Protein AF-A0A958K6G5-F1 (afdb_monomer_lite)

Sequence (51 aa):
MIDLKTGKFKPEHAGKMNFHLAAVDELLRHSDDKPSIGIILCKERNRVVAE

Foldseek 3Di:
DEAEAAADDDPVVVVVQVVVQVVCCVPPDDPPDDRDDYHYHYPDDDPDDDD

Radius of gyration: 12.62 Å; chains: 1; bounding box: 27×16×35 Å

Structure (mmCIF, N/CA/C/O backbone):
data_AF-A0A958K6G5-F1
#
_entry.id   AF-A0A958K6G5-F1
#
loop_
_atom_site.group_PDB
_atom_site.id
_atom_site.type_symbol
_atom_site.label_atom_id
_atom_site.label_alt_id
_atom_site.la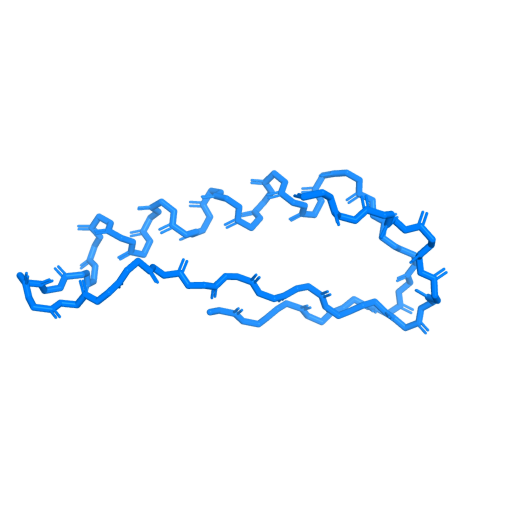bel_comp_id
_atom_site.label_asym_id
_atom_site.label_entity_id
_atom_site.label_seq_id
_atom_site.pdbx_PDB_ins_code
_atom_site.Cartn_x
_atom_site.Cartn_y
_atom_site.Cartn_z
_atom_site.occupancy
_atom_site.B_iso_or_equiv
_atom_site.auth_seq_id
_atom_site.auth_comp_id
_atom_site.auth_asym_id
_atom_site.auth_atom_id
_atom_site.pdbx_PDB_model_num
ATOM 1 N N . MET A 1 1 ? 0.779 -6.876 -3.246 1.00 84.56 1 MET A N 1
ATOM 2 C CA . MET A 1 1 ? 1.455 -6.791 -1.928 1.00 84.56 1 MET A CA 1
ATOM 3 C C . MET A 1 1 ? 0.406 -6.744 -0.822 1.00 84.56 1 MET A C 1
ATOM 5 O O . MET A 1 1 ? -0.611 -6.086 -1.011 1.00 84.56 1 MET A O 1
ATOM 9 N N . ILE A 1 2 ? 0.622 -7.429 0.307 1.00 90.81 2 ILE A N 1
ATOM 10 C CA . ILE A 1 2 ? -0.292 -7.395 1.464 1.00 90.81 2 ILE A CA 1
ATOM 11 C C . ILE A 1 2 ? 0.492 -6.945 2.699 1.00 90.81 2 ILE A C 1
ATOM 13 O O . ILE A 1 2 ? 1.508 -7.552 3.028 1.00 90.81 2 ILE A O 1
ATOM 17 N N . ASP A 1 3 ? 0.014 -5.900 3.375 1.00 91.62 3 ASP A N 1
ATOM 18 C CA . ASP A 1 3 ? 0.572 -5.397 4.635 1.00 91.62 3 ASP A CA 1
ATOM 19 C C . ASP A 1 3 ? -0.444 -5.567 5.775 1.00 91.62 3 ASP A C 1
ATOM 21 O O . ASP A 1 3 ? -1.578 -5.083 5.700 1.00 91.62 3 ASP A O 1
ATOM 25 N N . LEU A 1 4 ? -0.038 -6.272 6.833 1.00 92.81 4 LEU A N 1
ATOM 26 C CA . LEU A 1 4 ? -0.873 -6.577 7.994 1.00 92.81 4 LEU A CA 1
ATOM 27 C C . LEU A 1 4 ? -0.482 -5.677 9.170 1.00 92.81 4 LEU A C 1
ATOM 29 O O . LEU A 1 4 ? 0.662 -5.685 9.627 1.00 92.81 4 LEU A O 1
ATOM 33 N N . LYS A 1 5 ? -1.448 -4.925 9.705 1.00 89.94 5 LYS A N 1
ATOM 34 C CA . LYS A 1 5 ? -1.260 -4.038 10.860 1.00 89.94 5 LYS A CA 1
ATOM 35 C C . LYS A 1 5 ? -2.130 -4.468 12.033 1.00 89.94 5 LYS A C 1
ATOM 37 O O . LYS A 1 5 ? -3.342 -4.640 11.919 1.00 89.94 5 LYS A O 1
ATOM 42 N N . THR A 1 6 ? -1.506 -4.570 13.200 1.00 91.38 6 THR A N 1
ATOM 43 C CA . THR A 1 6 ? -2.162 -4.979 14.448 1.00 91.38 6 THR A CA 1
ATOM 44 C C . THR A 1 6 ? -2.992 -3.874 15.111 1.00 91.38 6 THR A C 1
ATOM 46 O O . THR A 1 6 ? -3.760 -4.183 16.018 1.00 91.38 6 THR A O 1
ATOM 49 N N . GLY A 1 7 ? -2.879 -2.619 14.658 1.00 89.06 7 GLY A N 1
ATOM 50 C CA . GLY A 1 7 ? -3.626 -1.463 15.178 1.00 89.06 7 GLY A CA 1
ATOM 51 C C . GLY A 1 7 ? -4.357 -0.671 14.090 1.00 89.06 7 GLY A C 1
ATOM 52 O O . GLY A 1 7 ? -4.498 -1.143 12.959 1.00 89.06 7 GLY A O 1
ATOM 53 N N . LYS A 1 8 ? -4.817 0.542 14.430 1.00 89.62 8 LYS A N 1
ATOM 54 C CA . LYS A 1 8 ? -5.483 1.471 13.496 1.00 89.62 8 LYS A CA 1
ATOM 55 C C . LYS A 1 8 ? -4.645 1.777 12.259 1.00 89.62 8 LYS A C 1
ATOM 57 O O . LYS A 1 8 ? -3.416 1.862 12.306 1.00 89.62 8 LYS A O 1
ATOM 62 N N . PHE A 1 9 ? -5.344 2.036 11.161 1.00 89.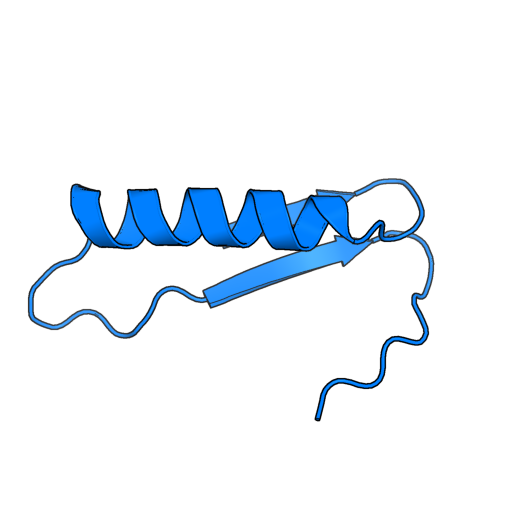88 9 PHE A N 1
ATOM 63 C CA . PHE A 1 9 ? -4.732 2.640 9.991 1.00 89.88 9 PHE A CA 1
ATOM 64 C C . PHE A 1 9 ? -4.173 4.023 10.331 1.00 89.88 9 PHE A C 1
ATOM 66 O O . PHE A 1 9 ? -4.800 4.808 11.044 1.00 89.88 9 PHE A O 1
ATOM 73 N N . LYS A 1 10 ? -3.010 4.327 9.763 1.00 90.31 10 LYS A N 1
ATOM 74 C CA . LYS A 1 10 ? -2.415 5.656 9.762 1.00 90.31 10 LYS A CA 1
ATOM 75 C C . LYS A 1 10 ? -2.130 6.051 8.311 1.00 90.31 10 LYS A C 1
ATOM 77 O O . LYS A 1 10 ? -1.702 5.177 7.555 1.00 90.31 10 LYS A O 1
ATOM 82 N N . PRO A 1 11 ? -2.286 7.329 7.922 1.00 89.31 11 PRO A N 1
ATOM 83 C CA . PRO A 1 11 ? -1.994 7.789 6.559 1.00 89.31 11 PRO A CA 1
ATOM 84 C C . PRO A 1 11 ? -0.598 7.392 6.051 1.00 89.31 11 PRO A C 1
ATOM 86 O O . PRO A 1 11 ? -0.434 7.034 4.888 1.00 89.31 11 PRO A O 1
ATOM 89 N N . GLU A 1 12 ? 0.399 7.347 6.940 1.00 93.19 12 GLU A N 1
ATOM 90 C CA . GLU A 1 12 ? 1.756 6.878 6.622 1.00 93.19 12 GLU A CA 1
ATOM 91 C C . GLU A 1 12 ? 1.815 5.442 6.070 1.00 93.19 12 GLU A C 1
ATOM 93 O O . GLU A 1 12 ? 2.743 5.117 5.333 1.00 93.19 12 GLU A O 1
ATOM 98 N N . HIS A 1 13 ? 0.851 4.571 6.396 1.00 93.44 13 HIS A N 1
ATOM 99 C CA . HIS A 1 13 ? 0.817 3.200 5.884 1.00 93.44 13 HIS A CA 1
ATOM 100 C C . HIS A 1 13 ? 0.571 3.192 4.370 1.00 93.44 13 HIS A C 1
ATOM 102 O O . HIS A 1 13 ? 1.210 2.421 3.661 1.00 93.44 13 HIS A O 1
ATOM 108 N N . ALA A 1 14 ? -0.297 4.079 3.868 1.00 91.88 14 ALA A N 1
ATOM 109 C CA . ALA A 1 14 ? -0.528 4.235 2.433 1.00 91.88 14 ALA A CA 1
ATOM 110 C C . ALA A 1 14 ? 0.708 4.805 1.725 1.00 91.88 14 ALA A C 1
ATOM 112 O O . ALA A 1 14 ? 1.100 4.298 0.679 1.00 91.88 14 ALA A O 1
ATOM 113 N N . GLY A 1 15 ? 1.379 5.789 2.334 1.00 93.38 15 GLY A N 1
ATOM 114 C CA . GLY A 1 15 ? 2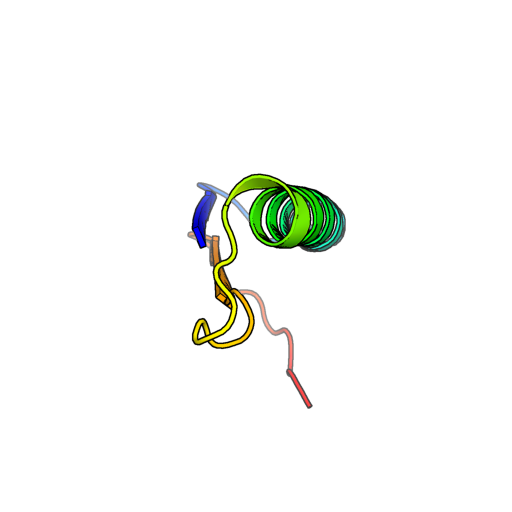.635 6.326 1.799 1.00 93.38 15 GLY A CA 1
ATOM 115 C C . GLY A 1 15 ? 3.724 5.255 1.678 1.00 93.38 15 GLY A C 1
ATOM 116 O O . GLY A 1 15 ? 4.343 5.113 0.625 1.00 93.38 15 GLY A O 1
ATOM 117 N N . LYS A 1 16 ? 3.900 4.435 2.723 1.00 93.81 16 LYS A N 1
ATOM 118 C CA . LYS A 1 16 ? 4.817 3.286 2.695 1.00 93.81 16 LYS A CA 1
ATOM 119 C C . LYS A 1 16 ? 4.397 2.267 1.636 1.00 93.81 16 LYS A C 1
ATOM 121 O O . LYS A 1 16 ? 5.255 1.776 0.916 1.00 93.81 16 LYS A O 1
ATOM 126 N N . MET A 1 17 ? 3.108 1.947 1.514 1.00 94.81 17 MET A N 1
ATOM 127 C CA . MET A 1 17 ? 2.617 1.018 0.489 1.00 94.81 17 MET A CA 1
ATOM 128 C C . MET A 1 17 ? 2.930 1.519 -0.925 1.00 94.81 17 MET A C 1
ATOM 130 O O . MET A 1 17 ? 3.490 0.767 -1.712 1.00 94.81 17 MET A O 1
ATOM 134 N N . ASN A 1 18 ? 2.661 2.790 -1.224 1.00 93.75 18 ASN A N 1
ATOM 135 C CA . ASN A 1 18 ? 2.962 3.373 -2.533 1.00 93.75 18 ASN A CA 1
ATOM 136 C C . ASN A 1 18 ? 4.458 3.321 -2.861 1.00 93.75 18 ASN A C 1
ATOM 138 O O . ASN A 1 18 ? 4.818 2.991 -3.986 1.00 93.75 18 ASN A O 1
ATOM 142 N N . PHE A 1 19 ? 5.326 3.582 -1.881 1.00 94.38 19 PHE A N 1
ATOM 143 C CA . PHE A 1 19 ? 6.772 3.451 -2.063 1.00 94.38 19 PHE A CA 1
ATOM 144 C C . PHE A 1 19 ? 7.181 2.016 -2.433 1.00 94.38 19 PHE A C 1
ATOM 146 O O . PHE A 1 19 ? 7.955 1.814 -3.365 1.00 94.38 19 PHE A O 1
ATOM 153 N N . HIS A 1 20 ? 6.623 1.010 -1.750 1.00 93.69 20 HIS A N 1
ATOM 154 C CA . HIS A 1 20 ? 6.905 -0.388 -2.079 1.00 93.69 20 HIS A CA 1
ATOM 155 C C . HIS A 1 20 ? 6.339 -0.793 -3.442 1.00 93.69 20 HIS A C 1
ATOM 157 O O . HIS A 1 20 ? 7.015 -1.504 -4.175 1.00 93.69 20 HIS A O 1
ATOM 163 N N . LEU A 1 21 ? 5.128 -0.348 -3.796 1.00 94.75 21 LEU A N 1
ATOM 164 C CA . LEU A 1 21 ? 4.539 -0.634 -5.106 1.00 94.75 21 LEU A CA 1
ATOM 165 C C . LEU A 1 21 ? 5.375 -0.029 -6.234 1.00 94.75 21 LEU A C 1
ATOM 167 O O . LEU A 1 21 ? 5.634 -0.727 -7.203 1.00 94.75 21 LEU A O 1
ATOM 171 N N . ALA A 1 22 ? 5.864 1.205 -6.078 1.00 94.06 22 ALA A N 1
ATOM 172 C CA . ALA A 1 22 ? 6.749 1.830 -7.059 1.00 94.06 22 ALA A CA 1
ATOM 173 C C . ALA A 1 22 ? 8.045 1.026 -7.253 1.00 94.06 22 ALA A C 1
ATOM 175 O O . ALA A 1 22 ? 8.421 0.735 -8.383 1.00 94.06 22 ALA A O 1
ATOM 176 N N . ALA A 1 23 ? 8.682 0.600 -6.158 1.00 94.12 23 ALA A N 1
ATOM 177 C CA . ALA A 1 23 ? 9.886 -0.225 -6.233 1.00 94.12 23 ALA A CA 1
ATOM 178 C C . ALA A 1 23 ? 9.615 -1.600 -6.871 1.00 94.12 23 ALA A C 1
ATOM 180 O O . ALA A 1 23 ? 10.423 -2.089 -7.653 1.00 94.12 23 ALA A O 1
ATOM 181 N N . VAL A 1 24 ? 8.479 -2.232 -6.566 1.00 92.75 24 VAL A N 1
ATOM 182 C CA . VAL A 1 24 ? 8.079 -3.506 -7.189 1.00 92.75 24 VAL A CA 1
ATOM 183 C C . VAL A 1 24 ? 7.814 -3.320 -8.680 1.00 92.75 24 VAL A C 1
ATOM 185 O O . VAL A 1 24 ? 8.290 -4.121 -9.483 1.00 92.75 24 VAL A O 1
ATOM 188 N N . ASP A 1 25 ? 7.101 -2.259 -9.052 1.00 92.44 25 ASP A N 1
ATOM 189 C CA . ASP A 1 25 ? 6.780 -1.969 -10.446 1.00 92.44 25 ASP A CA 1
ATOM 190 C C . ASP A 1 25 ? 8.027 -1.627 -11.276 1.00 92.44 25 ASP A C 1
ATOM 192 O O . ASP A 1 25 ? 8.052 -1.892 -12.476 1.00 92.44 25 ASP A O 1
ATOM 196 N N . GLU A 1 26 ? 9.065 -1.061 -10.657 1.00 93.06 26 GLU A N 1
ATOM 197 C CA . GLU A 1 26 ? 10.347 -0.771 -11.306 1.00 93.06 26 GLU A CA 1
ATOM 198 C C . GLU A 1 26 ? 11.241 -2.014 -11.418 1.00 93.06 26 GLU A C 1
ATOM 200 O O . GLU A 1 26 ? 11.856 -2.247 -12.457 1.00 93.06 26 GLU A O 1
ATOM 205 N N . LEU A 1 27 ? 11.323 -2.814 -10.352 1.00 93.69 27 LEU A N 1
ATOM 206 C CA . LEU A 1 27 ? 12.321 -3.880 -10.241 1.00 93.69 27 LEU A CA 1
ATOM 207 C C . LEU A 1 27 ? 11.834 -5.244 -10.735 1.00 93.69 27 LEU A C 1
ATOM 209 O O . LEU A 1 27 ? 12.659 -6.083 -11.091 1.00 93.69 27 LEU A O 1
ATOM 213 N N . LEU A 1 28 ? 10.524 -5.505 -10.692 1.00 91.94 28 LEU A N 1
ATOM 214 C CA . LEU A 1 28 ? 9.967 -6.855 -10.854 1.00 91.94 28 LEU A CA 1
ATOM 215 C C . LEU A 1 28 ? 8.876 -6.954 -11.924 1.00 91.94 28 LEU A C 1
ATOM 217 O O . LEU A 1 28 ? 8.444 -8.065 -12.231 1.00 91.94 28 LEU A O 1
ATOM 221 N N . ARG A 1 29 ? 8.408 -5.827 -12.469 1.00 92.00 29 ARG A N 1
ATOM 222 C CA . ARG A 1 29 ? 7.313 -5.811 -13.442 1.00 92.00 29 ARG A CA 1
ATOM 223 C C . ARG A 1 29 ? 7.795 -6.214 -14.828 1.00 92.00 29 ARG A C 1
ATOM 225 O O . ARG A 1 29 ? 8.740 -5.639 -15.365 1.00 92.00 29 ARG A O 1
ATOM 232 N N . HIS A 1 30 ? 7.088 -7.154 -15.433 1.00 94.06 30 HIS A N 1
ATOM 233 C CA . HIS A 1 30 ? 7.268 -7.565 -16.818 1.00 94.06 30 HIS A CA 1
ATOM 234 C C . HIS A 1 30 ? 6.307 -6.803 -17.733 1.00 94.06 30 HIS A C 1
ATOM 236 O O . HIS A 1 30 ? 5.342 -6.181 -17.288 1.00 94.06 30 HIS A O 1
ATOM 242 N N . SER A 1 31 ? 6.563 -6.853 -19.040 1.00 92.19 31 SER A N 1
ATOM 243 C CA . SER A 1 31 ? 5.804 -6.100 -20.046 1.00 92.19 31 SER A CA 1
ATOM 244 C C . SER A 1 31 ? 4.304 -6.414 -20.064 1.00 92.19 31 SER A C 1
ATOM 246 O O . SER A 1 31 ? 3.513 -5.534 -20.395 1.00 92.19 31 SER A O 1
ATOM 248 N N . ASP A 1 32 ? 3.921 -7.629 -19.667 1.00 94.62 32 ASP A N 1
ATOM 249 C CA . ASP A 1 32 ? 2.533 -8.105 -19.686 1.00 94.62 32 ASP A CA 1
ATOM 250 C C . ASP A 1 32 ? 1.842 -8.030 -18.312 1.00 94.62 32 ASP A C 1
ATOM 252 O O . ASP A 1 32 ? 0.666 -8.386 -18.172 1.00 94.62 32 ASP A O 1
ATOM 256 N N . ASP A 1 33 ? 2.551 -7.558 -17.283 1.00 92.94 33 ASP A N 1
ATOM 257 C CA . ASP A 1 33 ? 2.009 -7.467 -15.933 1.00 92.94 33 ASP A CA 1
ATOM 258 C C . ASP A 1 33 ? 1.018 -6.302 -15.805 1.00 92.94 33 ASP A C 1
ATOM 260 O O . ASP A 1 33 ? 1.220 -5.179 -16.281 1.00 92.94 33 ASP A O 1
ATOM 264 N N . LYS A 1 34 ? -0.075 -6.562 -15.085 1.00 91.38 34 LYS A N 1
ATOM 265 C CA . LYS A 1 34 ? -1.028 -5.525 -14.672 1.00 91.38 34 LYS A CA 1
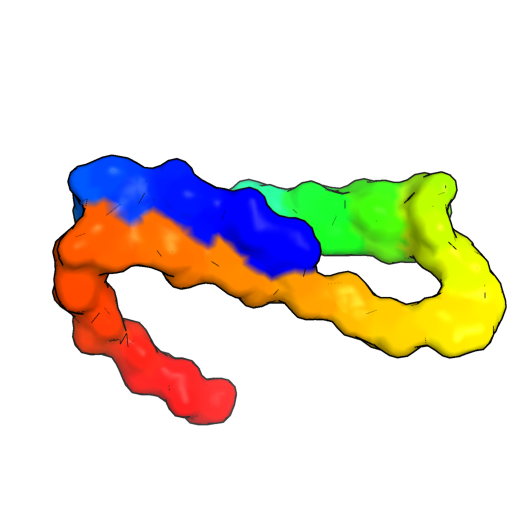ATOM 266 C C . LYS A 1 34 ? -0.434 -4.666 -13.545 1.00 91.38 34 LYS A C 1
ATOM 268 O 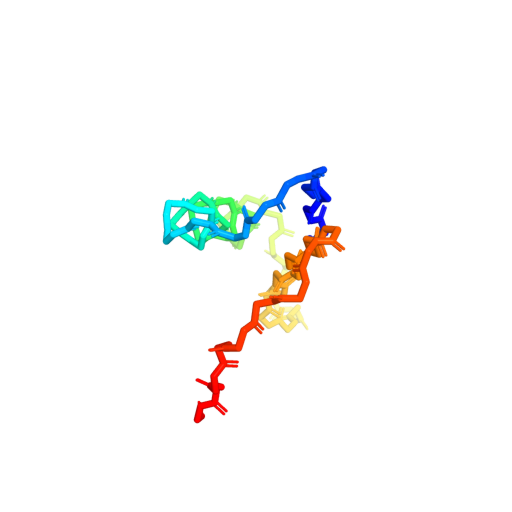O . LYS A 1 34 ? 0.500 -5.109 -12.881 1.00 91.38 34 LYS A O 1
ATOM 273 N N . PRO A 1 35 ? -0.981 -3.461 -13.287 1.00 88.69 35 PRO A N 1
ATOM 274 C CA . PRO A 1 35 ? -0.532 -2.628 -12.173 1.00 88.69 35 PRO A CA 1
ATOM 275 C C . PRO A 1 35 ? -0.529 -3.389 -10.843 1.00 88.69 35 PRO A C 1
ATOM 277 O O . PRO A 1 35 ? -1.496 -4.096 -10.528 1.00 88.69 35 PRO A O 1
ATOM 280 N N . SER A 1 36 ? 0.534 -3.227 -10.055 1.00 92.06 36 SER A N 1
ATOM 281 C CA . SER A 1 36 ? 0.636 -3.864 -8.745 1.00 92.06 36 SER A CA 1
ATOM 282 C C . SER A 1 36 ? -0.423 -3.325 -7.786 1.00 92.06 36 SER A C 1
ATOM 284 O O . SER A 1 36 ? -0.588 -2.120 -7.610 1.00 92.06 36 SER A O 1
ATOM 286 N N . ILE A 1 37 ? -1.127 -4.233 -7.107 1.00 92.38 37 ILE A N 1
ATOM 287 C CA . ILE A 1 37 ? -2.168 -3.876 -6.135 1.00 92.38 37 ILE A CA 1
ATOM 288 C C . ILE A 1 37 ? -1.620 -4.029 -4.713 1.00 92.38 37 ILE A C 1
ATOM 290 O O . ILE A 1 37 ? -1.088 -5.082 -4.333 1.00 92.38 37 ILE A O 1
ATOM 294 N N . GLY A 1 38 ? -1.766 -2.972 -3.915 1.00 92.38 38 GLY A N 1
ATOM 295 C CA . GLY A 1 38 ? -1.447 -2.953 -2.489 1.00 92.38 38 GLY A CA 1
ATOM 296 C C . GLY A 1 38 ? -2.700 -3.078 -1.630 1.00 92.38 38 GLY A C 1
ATOM 297 O O . GLY A 1 38 ? -3.645 -2.313 -1.796 1.00 92.38 38 GLY A O 1
ATOM 298 N N . ILE A 1 39 ? -2.698 -4.017 -0.684 1.00 93.06 39 ILE A N 1
ATOM 299 C CA . ILE A 1 39 ? -3.776 -4.186 0.298 1.00 93.06 39 ILE A CA 1
ATOM 300 C C . ILE A 1 39 ? -3.201 -3.953 1.693 1.00 93.06 39 ILE A C 1
ATOM 302 O O . ILE A 1 39 ? -2.216 -4.585 2.076 1.00 93.06 39 ILE A O 1
ATOM 306 N N . ILE A 1 40 ? -3.831 -3.067 2.464 1.00 92.19 40 ILE A N 1
ATOM 307 C CA . ILE A 1 40 ? -3.497 -2.824 3.870 1.00 92.19 40 ILE A CA 1
ATOM 308 C C . ILE A 1 40 ? -4.652 -3.341 4.722 1.00 92.19 40 ILE A C 1
ATOM 310 O O . ILE A 1 40 ? -5.764 -2.818 4.648 1.00 92.19 40 ILE A O 1
ATOM 314 N N . LEU A 1 41 ? -4.390 -4.350 5.550 1.00 90.50 41 LEU A N 1
ATOM 315 C CA . LEU A 1 41 ? -5.372 -4.893 6.485 1.00 90.50 41 LEU A CA 1
ATOM 316 C C . LEU A 1 41 ? -5.015 -4.455 7.903 1.00 90.50 41 LEU A C 1
ATOM 318 O O . LEU A 1 41 ? -3.979 -4.833 8.447 1.00 90.50 41 LEU A O 1
ATOM 322 N N . CYS A 1 42 ? -5.889 -3.653 8.506 1.00 90.62 42 CYS A N 1
ATOM 323 C CA . CYS A 1 42 ? -5.768 -3.218 9.892 1.00 90.62 42 CYS A CA 1
ATOM 324 C C . CYS A 1 42 ? -6.748 -3.999 10.772 1.00 90.62 42 CYS A C 1
ATOM 326 O O . CYS A 1 42 ? -7.907 -4.178 10.401 1.00 90.62 42 CYS A O 1
ATOM 328 N N . LYS A 1 43 ? -6.301 -4.428 11.958 1.00 87.19 43 LYS A N 1
ATOM 329 C CA . LYS A 1 43 ? -7.158 -5.114 12.943 1.00 87.19 43 LYS A CA 1
ATOM 330 C C . LYS A 1 43 ? -8.374 -4.272 13.345 1.00 87.19 43 LYS A C 1
ATOM 332 O O . LYS A 1 43 ? -9.446 -4.806 13.611 1.00 87.19 43 LYS A O 1
ATOM 337 N N . GLU A 1 44 ? -8.200 -2.959 13.414 1.00 82.62 44 GLU A N 1
ATOM 338 C CA . GLU A 1 44 ? -9.270 -2.030 13.757 1.00 82.62 44 GLU A CA 1
ATOM 339 C C . GLU A 1 44 ? -9.966 -1.520 12.495 1.00 82.62 44 GLU A C 1
ATOM 341 O O . GLU A 1 44 ? -9.309 -1.122 11.530 1.00 82.62 44 GLU A O 1
ATOM 346 N N . ARG A 1 45 ? -11.307 -1.493 12.516 1.00 71.56 45 ARG A N 1
ATOM 347 C CA . ARG A 1 45 ? -12.100 -0.925 11.421 1.00 71.56 45 ARG A CA 1
ATOM 348 C C . ARG A 1 45 ? -11.723 0.535 11.228 1.00 71.56 45 ARG A C 1
ATOM 350 O O . ARG A 1 45 ? -11.961 1.366 12.102 1.00 71.56 45 ARG A O 1
ATOM 357 N N . ASN A 1 46 ? -11.209 0.843 10.049 1.00 65.12 46 ASN A N 1
ATOM 358 C CA . ASN A 1 46 ? -11.037 2.209 9.611 1.00 65.12 46 ASN A CA 1
ATOM 359 C C . ASN A 1 46 ? -12.244 2.601 8.748 1.00 65.12 46 ASN A C 1
ATOM 361 O O . ASN A 1 46 ? -12.530 1.933 7.757 1.00 65.12 46 ASN A O 1
ATOM 365 N N . ARG A 1 47 ? -12.978 3.656 9.122 1.00 59.66 47 ARG A N 1
ATOM 366 C CA . ARG A 1 47 ? -14.005 4.264 8.256 1.00 59.66 47 ARG A CA 1
ATOM 367 C C . ARG A 1 47 ? -13.300 5.177 7.254 1.00 59.66 47 ARG A C 1
ATOM 369 O O . ARG A 1 47 ? -13.360 6.393 7.384 1.00 59.66 47 ARG A O 1
ATOM 376 N N . VAL A 1 48 ? -12.581 4.597 6.303 1.00 54.84 48 VAL A N 1
ATOM 377 C CA . VAL A 1 48 ? -12.121 5.345 5.131 1.00 54.84 48 VAL A CA 1
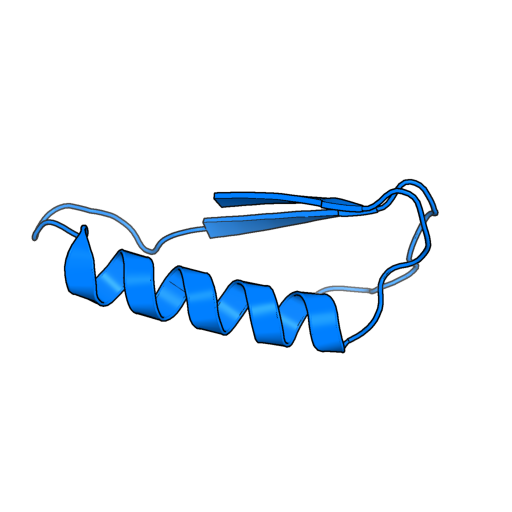ATOM 378 C C . VAL A 1 48 ? -13.031 4.950 3.984 1.00 54.84 48 VAL A C 1
ATOM 380 O O . VAL A 1 48 ? -13.068 3.788 3.587 1.00 54.84 48 VAL A O 1
ATOM 383 N N . VAL A 1 49 ? -13.826 5.918 3.534 1.00 49.06 49 VAL A N 1
ATOM 384 C CA . VAL A 1 49 ? -14.551 5.847 2.268 1.00 49.06 49 VAL A CA 1
ATOM 385 C C . VAL A 1 49 ? -13.490 5.984 1.180 1.00 49.06 49 VAL A C 1
ATOM 387 O O . VAL A 1 49 ? -12.749 6.963 1.178 1.00 49.06 49 VAL A O 1
ATOM 390 N N . ALA A 1 50 ? -13.358 4.967 0.336 1.00 45.94 50 ALA A N 1
ATOM 391 C CA . ALA A 1 50 ? -12.606 5.067 -0.906 1.00 45.94 50 ALA A CA 1
ATOM 392 C C . ALA A 1 50 ? -13.616 5.435 -2.001 1.00 45.94 50 ALA A C 1
ATOM 394 O O . ALA A 1 50 ? -14.591 4.701 -2.177 1.00 45.94 50 ALA A O 1
ATOM 395 N N . GLU A 1 51 ? -13.418 6.587 -2.643 1.00 39.28 51 GLU A N 1
ATOM 396 C CA . GLU A 1 51 ? -14.040 6.931 -3.931 1.00 39.28 51 GLU A CA 1
ATOM 397 C C . GLU A 1 51 ? -13.239 6.310 -5.080 1.00 39.28 51 GLU A C 1
ATOM 399 O O . GLU A 1 51 ? -11.991 6.239 -4.953 1.00 39.28 51 GLU A O 1
#

Secondary structure (DSSP, 8-state):
-EEEESS---HHHHHHHHHHHHHHHHHT--TTPPPPPPEEEESSPP-----

pLDDT: mean 86.72, std 13.41, range [39.28, 94.81]